Protein AF-A0A961T2L6-F1 (afdb_monomer_lite)

Sequence (118 aa):
MKSLSKYRELWLAAAIALLVAAVATRFPAFATPARLLAVFNDYTILIILALGQMTVILTRSIDLSMASNLAFTGMVIAMLNAAYPSIPVPLLIVLAMVIGSLLGSFNGILVWKLDIPP

Radius of gyration: 19.8 Å; chains: 1; bounding box: 46×48×46 Å

Foldseek 3Di:
DPPPVVDVVVVVVVVVVVVQVVVCVVVVVCVDPVNVVVVCVVCVVVVVLVVVCVVVVVVVARDPCLVVLVVVLVVVLVVVCVVPVPDDPVVSVVSSVVSSVVVVVVVVCCCVPVVDRD

Structure (mmCIF, N/CA/C/O backbone):
data_AF-A0A961T2L6-F1
#
_entry.id   AF-A0A961T2L6-F1
#
loop_
_atom_site.group_PDB
_atom_site.id
_atom_site.type_symbol
_atom_site.label_atom_id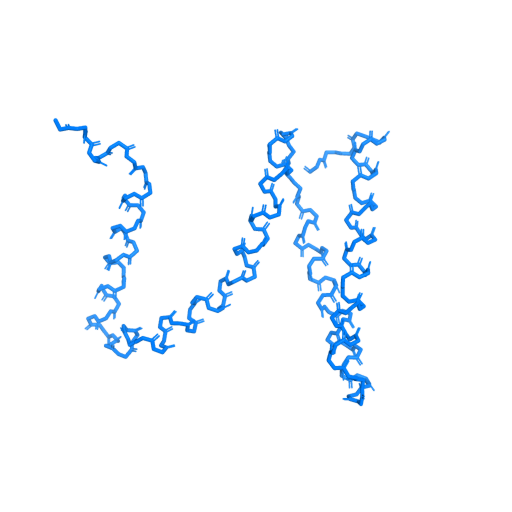
_atom_site.label_alt_id
_atom_site.label_comp_id
_atom_site.label_asym_id
_atom_site.label_entity_id
_atom_site.label_seq_id
_atom_site.pdbx_PDB_ins_code
_atom_site.Cartn_x
_atom_site.Cartn_y
_atom_site.Cartn_z
_atom_site.occupancy
_atom_site.B_iso_or_equiv
_atom_site.auth_seq_id
_atom_site.auth_comp_id
_atom_site.auth_asym_id
_atom_site.auth_atom_id
_atom_site.pdbx_PDB_model_num
ATOM 1 N N . MET A 1 1 ? -9.436 30.634 21.528 1.00 50.91 1 MET A N 1
ATOM 2 C CA . MET A 1 1 ? -8.577 29.874 20.590 1.00 50.91 1 MET A CA 1
ATOM 3 C C . MET A 1 1 ? -8.795 28.393 20.869 1.00 50.91 1 MET A C 1
ATOM 5 O O . MET A 1 1 ? -8.499 27.958 21.975 1.00 50.91 1 MET A O 1
ATOM 9 N N . LYS A 1 2 ? -9.434 27.638 19.962 1.00 56.88 2 LYS A N 1
ATOM 10 C CA . LYS A 1 2 ? -9.659 26.194 20.172 1.00 56.88 2 LYS A CA 1
ATOM 11 C C . LYS A 1 2 ? -8.290 25.516 20.287 1.00 56.88 2 LYS A C 1
ATOM 13 O O . LYS A 1 2 ? -7.447 25.719 19.421 1.00 56.88 2 LYS A O 1
ATOM 18 N N . SER A 1 3 ? -8.061 24.785 21.376 1.00 64.56 3 SER A N 1
ATOM 19 C CA . SER A 1 3 ? -6.765 24.176 21.686 1.00 64.56 3 SER A CA 1
ATOM 20 C C . SER A 1 3 ? -6.338 23.218 20.575 1.00 64.56 3 SER A C 1
ATOM 22 O O . SER A 1 3 ? -6.893 22.125 20.460 1.00 64.56 3 SER A O 1
ATOM 24 N N . LEU A 1 4 ? -5.354 23.625 19.768 1.00 65.69 4 LEU A N 1
ATOM 25 C CA . LEU A 1 4 ? -4.759 22.804 18.706 1.00 65.69 4 LEU A CA 1
ATOM 26 C C . LEU A 1 4 ? -4.196 21.481 19.261 1.00 65.69 4 LEU A C 1
ATOM 28 O O . LEU A 1 4 ? -4.159 20.486 18.555 1.00 65.69 4 LEU A O 1
ATOM 32 N N . SER A 1 5 ? -3.868 21.413 20.556 1.00 66.75 5 SER A N 1
ATOM 33 C CA . SER A 1 5 ? -3.385 20.195 21.222 1.00 66.75 5 SER A CA 1
ATOM 34 C C . SER A 1 5 ? -4.401 19.048 21.328 1.00 66.75 5 SER A C 1
ATOM 36 O O . SER A 1 5 ? -4.012 17.950 21.721 1.00 66.75 5 SER A O 1
ATOM 38 N N . LYS A 1 6 ? -5.686 19.271 21.003 1.00 75.38 6 LYS A N 1
ATOM 39 C CA . LYS A 1 6 ? -6.721 18.222 21.051 1.00 75.38 6 LYS A CA 1
ATOM 40 C C . LYS A 1 6 ? -6.680 17.260 19.857 1.00 75.38 6 LYS A C 1
ATOM 42 O O . LYS A 1 6 ? -7.226 16.165 19.965 1.00 75.38 6 LYS A O 1
ATOM 47 N N . TYR A 1 7 ? -6.048 17.632 18.742 1.00 83.44 7 TYR A N 1
ATOM 48 C CA . TYR A 1 7 ? -5.993 16.782 17.551 1.00 83.44 7 TYR A CA 1
ATOM 49 C C . TYR A 1 7 ? -4.779 15.850 17.614 1.00 83.44 7 TYR A C 1
ATOM 51 O O . TYR A 1 7 ? -3.634 16.296 17.548 1.00 83.44 7 TYR A O 1
ATOM 59 N N . ARG A 1 8 ? -5.028 14.538 17.720 1.00 87.19 8 ARG A N 1
ATOM 60 C CA . ARG A 1 8 ? -3.974 13.502 17.708 1.00 87.19 8 ARG A CA 1
ATOM 61 C C . ARG A 1 8 ? -3.131 13.553 16.432 1.00 87.19 8 ARG A C 1
ATOM 63 O O . ARG A 1 8 ? -1.935 13.297 16.480 1.00 87.19 8 ARG A O 1
ATOM 70 N N . GLU A 1 9 ? -3.748 13.930 15.318 1.00 89.62 9 GLU A N 1
ATOM 71 C CA . GLU A 1 9 ? -3.111 14.083 14.006 1.00 89.62 9 GLU A CA 1
ATOM 72 C C . GLU A 1 9 ? -1.948 15.082 14.034 1.00 89.62 9 GLU A C 1
ATOM 74 O O . GLU A 1 9 ? -0.899 14.817 13.454 1.00 89.62 9 GLU A O 1
ATOM 79 N N . LEU A 1 10 ? -2.094 16.196 14.763 1.00 90.31 10 LEU A N 1
ATOM 80 C CA . LEU A 1 10 ? -1.043 17.212 14.878 1.00 90.31 10 LEU A CA 1
ATOM 81 C C . LEU A 1 10 ? 0.171 16.683 15.644 1.00 90.31 10 LEU A C 1
ATOM 83 O O . LEU A 1 10 ? 1.306 16.960 15.263 1.00 90.31 10 LEU A O 1
ATOM 87 N N . TRP A 1 11 ? -0.055 15.877 16.683 1.00 92.19 11 TRP A N 1
ATOM 88 C CA . TRP A 1 11 ? 1.028 15.219 17.415 1.00 92.19 11 TRP A CA 1
ATOM 89 C C . TRP A 1 11 ? 1.733 14.155 16.575 1.00 92.19 11 TRP A C 1
ATOM 91 O O . TRP A 1 11 ? 2.956 14.064 16.622 1.00 92.19 11 TRP A O 1
ATOM 101 N N . LEU A 1 12 ? 0.987 13.390 15.773 1.00 92.44 12 LEU A N 1
ATOM 102 C CA . LEU A 1 12 ? 1.568 12.424 14.838 1.00 92.44 12 LEU A CA 1
ATOM 103 C C . LEU A 1 12 ? 2.394 13.125 13.753 1.00 92.44 12 LEU A C 1
ATOM 105 O O . LEU A 1 12 ? 3.523 12.719 13.492 1.00 92.44 12 LEU A O 1
ATOM 109 N N . ALA A 1 13 ? 1.883 14.215 13.176 1.00 91.94 13 ALA A N 1
ATOM 110 C CA . ALA A 1 13 ? 2.615 15.014 12.198 1.00 91.94 13 ALA A CA 1
ATOM 111 C C . ALA A 1 13 ? 3.896 15.615 12.799 1.00 91.94 13 ALA A C 1
ATOM 113 O O . ALA A 1 13 ? 4.960 15.542 12.184 1.00 91.94 13 ALA A O 1
ATOM 114 N N . ALA A 1 14 ? 3.821 16.145 14.023 1.00 94.19 14 ALA A N 1
ATOM 115 C CA . ALA A 1 14 ? 4.984 16.657 14.742 1.00 94.19 14 ALA A CA 1
ATOM 116 C C . ALA A 1 14 ? 6.014 15.553 15.035 1.00 94.19 14 ALA A C 1
ATOM 118 O O . ALA A 1 14 ? 7.210 15.775 14.858 1.00 94.19 14 ALA A O 1
ATOM 119 N N . ALA A 1 15 ? 5.567 14.357 15.430 1.00 94.81 15 ALA A N 1
ATOM 120 C CA . ALA A 1 15 ? 6.442 13.210 15.663 1.00 94.81 15 ALA A CA 1
ATOM 121 C C . ALA A 1 15 ? 7.152 12.756 14.378 1.00 94.81 15 ALA A C 1
ATOM 123 O O . ALA A 1 15 ? 8.359 12.522 14.399 1.00 94.81 15 ALA A O 1
ATOM 124 N N . ILE A 1 16 ? 6.433 12.692 13.250 1.00 92.94 16 ILE A N 1
ATOM 125 C CA . ILE A 1 16 ? 7.014 12.379 11.937 1.00 92.94 16 ILE A CA 1
ATOM 126 C C . ILE A 1 16 ? 8.039 13.448 11.542 1.00 92.94 16 ILE A C 1
ATOM 128 O O . ILE A 1 16 ? 9.151 13.106 11.150 1.00 92.94 16 ILE A O 1
ATOM 132 N N . ALA A 1 17 ? 7.710 14.734 11.693 1.00 93.81 17 ALA A N 1
ATOM 133 C CA . ALA A 1 17 ? 8.629 15.829 11.382 1.00 93.81 17 ALA A CA 1
ATOM 134 C C . ALA A 1 17 ? 9.905 15.774 12.240 1.00 93.81 17 ALA A C 1
ATOM 136 O O . ALA A 1 17 ? 11.008 15.934 11.716 1.00 93.81 17 ALA A O 1
ATOM 137 N N . LEU A 1 18 ? 9.768 15.488 13.540 1.00 96.12 18 LEU A N 1
ATOM 138 C CA . LEU A 1 18 ? 10.898 15.286 14.450 1.00 96.12 18 LEU A CA 1
ATOM 139 C C . LEU A 1 18 ? 11.763 14.093 14.038 1.00 96.12 18 LEU A C 1
ATOM 141 O O . LEU A 1 18 ? 12.986 14.210 14.033 1.00 96.12 18 LEU A O 1
ATOM 145 N N . LEU A 1 19 ? 11.150 12.970 13.658 1.00 94.69 19 LEU A N 1
ATOM 146 C CA . LEU A 1 19 ? 11.866 11.796 13.155 1.00 94.69 19 LEU A CA 1
ATOM 147 C C . LEU A 1 19 ? 12.643 12.113 11.877 1.00 94.69 19 LEU A C 1
ATOM 149 O O . LEU A 1 19 ? 13.827 11.792 11.789 1.00 94.69 19 LEU A O 1
ATOM 153 N N . VAL A 1 20 ? 12.013 12.785 10.912 1.00 93.69 20 VAL A N 1
ATOM 154 C CA . VAL A 1 20 ? 12.672 13.202 9.666 1.00 93.69 20 VAL A CA 1
ATOM 155 C C . VAL A 1 20 ? 13.856 14.123 9.968 1.00 93.69 20 VAL A C 1
ATOM 157 O O . VAL A 1 20 ? 14.943 13.901 9.437 1.00 93.69 20 VAL A O 1
ATOM 160 N N . ALA A 1 21 ? 13.685 15.106 10.858 1.00 94.38 21 ALA A N 1
ATOM 161 C CA . ALA A 1 21 ? 14.759 16.007 11.270 1.00 94.38 21 ALA A CA 1
ATOM 162 C C . ALA A 1 21 ? 15.908 15.257 11.966 1.00 94.38 21 ALA A C 1
ATOM 164 O O . ALA A 1 21 ? 17.073 15.473 11.633 1.00 94.38 21 ALA A O 1
ATOM 165 N N . ALA A 1 22 ? 15.593 14.336 12.882 1.00 96.06 22 ALA A N 1
ATOM 166 C CA . ALA A 1 22 ? 16.582 13.522 13.582 1.00 96.06 22 ALA A CA 1
ATOM 167 C C . ALA A 1 22 ? 17.396 12.659 12.608 1.00 96.06 22 ALA A C 1
ATOM 169 O O . ALA A 1 22 ? 18.627 12.666 12.665 1.00 96.06 22 ALA A O 1
ATOM 170 N N . VAL A 1 23 ? 16.735 11.979 11.667 1.00 94.69 23 VAL A N 1
ATOM 171 C CA . VAL A 1 23 ? 17.404 11.178 10.630 1.00 94.69 23 VAL A CA 1
ATOM 172 C C . VAL A 1 23 ? 18.256 12.065 9.720 1.00 94.69 23 VAL A C 1
ATOM 174 O O . VAL A 1 23 ? 19.391 11.703 9.410 1.00 94.69 23 VAL A O 1
ATOM 177 N N . ALA A 1 24 ? 17.775 13.259 9.361 1.00 94.12 24 ALA A N 1
ATOM 178 C CA . ALA A 1 24 ? 18.513 14.205 8.527 1.00 94.12 24 ALA A CA 1
ATOM 179 C C . ALA A 1 24 ? 19.842 14.661 9.158 1.00 94.12 24 ALA A C 1
ATOM 181 O O . ALA A 1 24 ? 20.789 14.939 8.425 1.00 94.12 24 ALA A O 1
ATOM 182 N N . THR A 1 25 ? 19.962 14.668 10.496 1.00 94.75 25 THR A N 1
ATOM 183 C CA . THR A 1 25 ? 21.238 14.989 11.171 1.00 94.75 25 THR A CA 1
ATOM 184 C C . THR A 1 25 ? 22.353 13.974 10.899 1.00 94.75 25 THR A C 1
ATOM 186 O O . THR A 1 25 ? 23.530 14.299 11.069 1.00 94.75 25 THR A O 1
ATOM 189 N N . ARG A 1 26 ? 22.005 12.733 10.528 1.00 95.12 26 ARG A N 1
ATOM 190 C CA . ARG A 1 26 ? 22.955 11.649 10.209 1.00 95.12 26 ARG A CA 1
ATOM 191 C C . ARG A 1 26 ? 22.993 11.335 8.718 1.00 95.12 26 ARG A C 1
ATOM 193 O O . ARG A 1 26 ? 24.061 11.049 8.191 1.00 95.12 26 ARG A O 1
ATOM 200 N N . PHE A 1 27 ? 21.857 11.447 8.035 1.00 93.00 27 PHE A N 1
ATOM 201 C CA . PHE A 1 27 ? 21.717 11.198 6.603 1.00 93.00 27 PHE A CA 1
ATOM 202 C C . PHE A 1 27 ? 20.997 12.375 5.926 1.00 93.00 27 PHE A C 1
ATOM 204 O O . PHE A 1 27 ? 19.804 12.278 5.642 1.00 93.00 27 PHE A O 1
ATOM 211 N N . PRO A 1 28 ? 21.694 13.484 5.611 1.00 89.19 28 PRO A N 1
ATOM 212 C CA . PRO A 1 28 ? 21.069 14.685 5.043 1.00 89.19 28 PRO A CA 1
ATOM 213 C C . PRO A 1 28 ? 20.315 14.425 3.732 1.00 89.19 28 PRO A C 1
ATOM 215 O O . PRO A 1 28 ? 19.280 15.032 3.467 1.00 89.19 28 PRO A O 1
ATOM 218 N N . ALA A 1 29 ? 20.790 13.461 2.935 1.00 89.69 29 ALA A N 1
ATOM 219 C CA . ALA A 1 29 ? 20.143 13.047 1.693 1.00 89.69 29 ALA A CA 1
ATOM 220 C C . ALA A 1 29 ? 18.717 12.494 1.899 1.00 89.69 29 ALA A C 1
ATOM 222 O O . ALA A 1 29 ? 17.909 12.548 0.972 1.00 89.69 29 ALA A O 1
ATOM 223 N N . PHE A 1 30 ? 18.386 11.993 3.095 1.00 89.81 30 PHE A N 1
ATOM 224 C CA . PHE A 1 30 ? 17.059 11.468 3.425 1.00 89.81 30 PHE A CA 1
ATOM 225 C C . PHE A 1 30 ? 15.963 12.540 3.334 1.00 89.81 30 PHE A C 1
ATOM 227 O O . PHE A 1 30 ? 14.875 12.259 2.844 1.00 89.81 30 PHE A O 1
ATOM 234 N N . ALA A 1 31 ? 16.2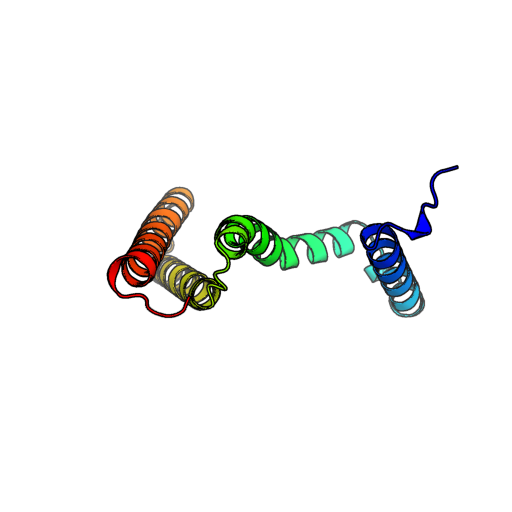62 13.780 3.737 1.00 90.62 31 ALA A N 1
ATOM 235 C CA . ALA A 1 31 ? 15.301 14.887 3.736 1.00 90.62 31 ALA A CA 1
ATOM 236 C C . ALA A 1 31 ? 15.116 15.549 2.357 1.00 90.62 31 ALA A C 1
ATOM 238 O O . ALA A 1 31 ? 14.415 16.553 2.235 1.00 90.62 31 ALA A O 1
ATOM 239 N N . THR A 1 32 ? 15.745 15.017 1.305 1.00 94.12 32 THR A N 1
ATOM 240 C CA . THR A 1 32 ? 15.543 15.529 -0.054 1.00 94.12 32 THR A CA 1
ATOM 241 C C . THR A 1 32 ? 14.134 15.188 -0.558 1.00 94.12 32 THR A C 1
ATOM 243 O O . THR A 1 32 ? 13.639 14.091 -0.280 1.00 94.12 32 THR A O 1
ATOM 246 N N . PRO A 1 33 ? 13.489 16.066 -1.355 1.00 91.81 33 PRO A N 1
ATOM 247 C CA . PRO A 1 33 ? 12.142 15.814 -1.871 1.00 91.81 33 PRO A CA 1
ATOM 248 C C . PRO A 1 33 ? 12.011 14.469 -2.595 1.00 91.81 33 PRO A C 1
ATOM 250 O O . PRO A 1 33 ? 11.036 13.756 -2.395 1.00 91.81 33 PRO A O 1
ATOM 253 N N . ALA A 1 34 ? 13.024 14.074 -3.373 1.00 93.12 34 ALA A N 1
ATOM 254 C CA . ALA A 1 34 ? 13.024 12.804 -4.098 1.00 93.12 34 ALA A CA 1
ATOM 255 C C . ALA A 1 34 ? 12.991 11.577 -3.169 1.00 93.12 34 ALA A C 1
ATOM 257 O O . ALA A 1 34 ? 12.297 10.605 -3.456 1.00 93.12 34 ALA A O 1
ATOM 258 N N . ARG A 1 35 ? 13.720 11.610 -2.044 1.00 91.88 35 ARG A N 1
ATOM 259 C CA . ARG A 1 35 ? 13.745 10.498 -1.082 1.00 91.88 35 ARG A CA 1
ATOM 260 C C . ARG A 1 35 ? 12.473 10.439 -0.252 1.00 91.88 35 ARG A C 1
ATOM 262 O O . ARG A 1 35 ? 11.953 9.350 -0.046 1.00 91.88 35 ARG A O 1
ATOM 269 N N . LEU A 1 36 ? 11.934 11.589 0.147 1.00 92.19 36 LEU A N 1
ATOM 270 C CA . LEU A 1 36 ? 10.635 11.641 0.814 1.00 92.19 36 LEU A CA 1
ATOM 271 C C . LEU A 1 36 ? 9.524 11.109 -0.102 1.00 92.19 36 LEU A C 1
ATOM 273 O O . LEU A 1 36 ? 8.717 10.299 0.339 1.00 92.19 36 LEU A O 1
ATOM 277 N N . LEU A 1 37 ? 9.523 11.479 -1.387 1.00 93.38 37 LEU A N 1
ATOM 278 C CA . LEU A 1 37 ? 8.581 10.932 -2.370 1.00 93.38 37 LEU A CA 1
ATOM 279 C C . LEU A 1 37 ? 8.722 9.415 -2.535 1.00 93.38 37 LEU A C 1
ATOM 281 O O . LEU A 1 37 ? 7.711 8.725 -2.621 1.00 93.38 37 LEU A O 1
ATOM 285 N N . ALA A 1 38 ? 9.948 8.886 -2.542 1.00 92.75 38 ALA A N 1
ATOM 286 C CA . ALA A 1 38 ? 10.168 7.441 -2.577 1.00 92.75 38 ALA A CA 1
ATOM 287 C C . ALA A 1 38 ? 9.544 6.745 -1.356 1.00 92.75 38 ALA A C 1
ATOM 289 O O . ALA A 1 38 ? 8.810 5.779 -1.524 1.00 92.75 38 ALA A O 1
ATOM 290 N N . VAL A 1 39 ? 9.731 7.303 -0.154 1.00 92.00 39 VAL A N 1
ATOM 291 C CA . VAL A 1 39 ? 9.085 6.795 1.066 1.00 92.00 39 VAL A CA 1
ATOM 292 C C . VAL A 1 39 ? 7.560 6.804 0.920 1.00 92.00 39 VAL A C 1
ATOM 294 O O . VAL A 1 39 ? 6.913 5.797 1.186 1.00 92.00 39 VAL A O 1
ATOM 297 N N . PHE A 1 40 ? 6.959 7.901 0.452 1.00 91.19 40 PHE A N 1
ATOM 298 C CA . PHE A 1 40 ? 5.509 7.949 0.220 1.00 91.19 40 PHE A CA 1
ATOM 299 C C . PHE A 1 40 ? 5.029 6.901 -0.797 1.00 91.19 40 PHE A C 1
ATOM 301 O O . PHE A 1 40 ? 3.978 6.291 -0.589 1.00 91.19 40 PHE A O 1
ATOM 308 N N . ASN A 1 41 ? 5.792 6.657 -1.865 1.00 93.88 41 ASN A N 1
ATOM 309 C CA . ASN A 1 41 ? 5.478 5.609 -2.836 1.00 93.88 41 ASN A CA 1
ATOM 310 C C . ASN A 1 41 ? 5.494 4.216 -2.190 1.00 93.88 41 ASN A C 1
ATOM 312 O O . ASN A 1 41 ? 4.554 3.452 -2.405 1.00 93.88 41 ASN A O 1
ATOM 316 N N . ASP A 1 42 ? 6.471 3.917 -1.331 1.00 92.81 42 ASP A N 1
ATOM 317 C CA . ASP A 1 42 ? 6.545 2.633 -0.618 1.00 92.81 42 ASP A CA 1
ATOM 318 C C . ASP A 1 42 ? 5.321 2.411 0.292 1.00 92.81 42 ASP A C 1
ATOM 320 O O . ASP A 1 42 ? 4.774 1.309 0.368 1.00 92.81 42 ASP A O 1
ATOM 324 N N . TYR A 1 43 ? 4.828 3.473 0.939 1.00 92.75 43 TYR A N 1
ATOM 325 C CA . TYR A 1 43 ? 3.643 3.412 1.805 1.00 92.75 43 TYR A CA 1
ATOM 326 C C . TYR A 1 43 ? 2.305 3.511 1.061 1.00 92.75 43 TYR A C 1
ATOM 328 O O . TYR A 1 43 ? 1.258 3.276 1.668 1.00 92.75 43 TYR A O 1
ATOM 336 N N . THR A 1 44 ? 2.295 3.825 -0.236 1.00 93.69 44 THR A N 1
ATOM 337 C CA . THR A 1 44 ? 1.054 4.046 -1.001 1.00 93.69 44 THR A CA 1
ATOM 338 C C . THR A 1 44 ? 0.136 2.826 -0.963 1.00 93.69 44 THR A C 1
ATOM 340 O O . THR A 1 44 ? -1.071 2.971 -0.772 1.00 93.69 44 THR A O 1
ATOM 343 N N . ILE A 1 45 ? 0.700 1.618 -1.050 1.00 91.12 45 ILE A N 1
ATOM 344 C CA . ILE A 1 45 ? -0.068 0.367 -0.970 1.00 91.12 45 ILE A CA 1
ATOM 345 C C . ILE A 1 45 ? -0.793 0.263 0.381 1.00 91.12 45 ILE A C 1
ATOM 347 O O . ILE A 1 45 ? -1.988 -0.025 0.419 1.00 91.12 45 ILE A O 1
ATOM 351 N N . LEU A 1 46 ? -0.101 0.556 1.487 1.00 91.75 46 LEU A N 1
ATOM 352 C CA . LEU A 1 46 ? -0.683 0.514 2.831 1.00 91.75 46 LEU A CA 1
ATOM 353 C C . LEU A 1 46 ? -1.755 1.591 3.031 1.00 91.75 46 LEU A C 1
ATOM 355 O O . LEU A 1 46 ? -2.777 1.320 3.655 1.00 91.75 46 LEU A O 1
ATOM 359 N N . ILE A 1 47 ? -1.556 2.789 2.475 1.00 92.50 47 ILE A N 1
ATOM 360 C CA . ILE A 1 47 ? -2.545 3.875 2.531 1.00 92.50 47 ILE A CA 1
ATOM 361 C C . ILE A 1 47 ? -3.825 3.472 1.788 1.00 92.50 47 ILE A C 1
ATOM 363 O O . ILE A 1 47 ? -4.916 3.609 2.338 1.00 92.50 47 ILE A O 1
ATOM 367 N N . ILE A 1 48 ? -3.705 2.934 0.569 1.00 91.94 48 ILE A N 1
ATOM 368 C CA . ILE A 1 48 ? -4.857 2.473 -0.223 1.00 91.94 48 ILE A CA 1
ATOM 369 C C . ILE A 1 48 ? -5.607 1.357 0.516 1.00 91.94 48 ILE A C 1
ATOM 371 O O . ILE A 1 48 ? -6.834 1.406 0.618 1.00 91.94 48 ILE A O 1
ATOM 375 N N . LEU A 1 49 ? -4.883 0.384 1.081 1.00 90.75 49 LEU A N 1
ATOM 376 C CA . LEU A 1 49 ? -5.488 -0.682 1.881 1.00 90.75 49 LEU A CA 1
ATOM 377 C C . LEU A 1 49 ? -6.220 -0.144 3.114 1.00 90.75 49 LEU A C 1
ATOM 379 O O . LEU A 1 49 ? -7.346 -0.558 3.378 1.00 90.75 49 LEU A O 1
ATOM 383 N N . ALA A 1 50 ? -5.611 0.790 3.851 1.00 90.44 50 ALA A N 1
ATOM 384 C CA . ALA A 1 50 ? -6.215 1.383 5.042 1.00 90.44 50 ALA A CA 1
ATOM 385 C C . ALA A 1 50 ? -7.528 2.114 4.716 1.00 90.44 50 ALA A C 1
ATOM 387 O O . ALA A 1 50 ? -8.499 1.999 5.464 1.00 90.44 50 ALA A O 1
ATOM 388 N N . LEU A 1 51 ? -7.583 2.818 3.579 1.00 91.81 51 LEU A N 1
ATOM 389 C CA . LEU A 1 51 ? -8.809 3.460 3.097 1.00 91.81 51 LEU A CA 1
ATOM 390 C C . LEU A 1 51 ? -9.900 2.434 2.763 1.00 91.81 51 LEU A C 1
ATOM 392 O O . LEU A 1 51 ? -11.052 2.631 3.144 1.00 91.81 51 LEU A O 1
ATOM 396 N N . GLY A 1 52 ? -9.548 1.325 2.105 1.00 88.50 52 GLY A N 1
ATOM 397 C CA . GLY A 1 52 ? -10.489 0.233 1.837 1.00 88.50 52 GLY A CA 1
ATOM 398 C C . GLY A 1 52 ? -11.031 -0.393 3.125 1.00 88.50 52 GLY A C 1
ATOM 399 O O . GLY A 1 52 ? -12.244 -0.512 3.309 1.00 88.50 52 GLY A O 1
ATOM 400 N N . GLN A 1 53 ? -10.138 -0.711 4.062 1.00 89.50 53 GLN A N 1
ATOM 401 C CA . GLN A 1 53 ? -10.490 -1.314 5.348 1.00 89.50 53 GLN A CA 1
ATOM 402 C C . GLN A 1 53 ? -11.298 -0.429 6.272 1.00 89.50 53 GLN A C 1
ATOM 404 O O . GLN A 1 53 ? -12.024 -0.950 7.113 1.00 89.50 53 GLN A O 1
ATOM 409 N N . MET A 1 54 ? -11.221 0.893 6.127 1.00 90.75 54 MET A N 1
ATOM 410 C CA . MET A 1 54 ? -12.058 1.797 6.907 1.00 90.75 54 MET A CA 1
ATOM 411 C C . MET A 1 54 ? -13.538 1.399 6.814 1.00 90.75 54 MET A C 1
ATOM 413 O O . MET A 1 54 ? -14.230 1.398 7.827 1.00 90.75 54 MET A O 1
ATOM 417 N N . THR A 1 55 ? -14.012 0.992 5.631 1.00 85.81 55 THR A N 1
ATOM 418 C CA . THR A 1 55 ? -15.405 0.555 5.435 1.00 85.81 55 THR A CA 1
ATOM 419 C C . THR A 1 55 ? -15.758 -0.699 6.241 1.00 85.81 55 THR A C 1
ATOM 421 O O . THR A 1 55 ? -16.845 -0.768 6.807 1.00 85.81 55 THR A O 1
ATOM 424 N N . VAL A 1 56 ? -14.818 -1.639 6.369 1.00 85.94 56 VAL A N 1
ATOM 425 C CA . VAL A 1 56 ? -14.959 -2.887 7.134 1.00 85.94 56 VAL A CA 1
ATOM 426 C C . VAL A 1 56 ? -14.861 -2.631 8.642 1.00 85.94 56 VAL A C 1
ATOM 428 O O . VAL A 1 56 ? -15.650 -3.137 9.435 1.00 85.94 56 VAL A O 1
ATOM 431 N N . ILE A 1 57 ? -13.948 -1.759 9.066 1.00 88.44 57 ILE A N 1
ATOM 432 C CA . ILE A 1 57 ? -13.817 -1.373 10.477 1.00 88.44 57 ILE A CA 1
ATOM 433 C C . ILE A 1 57 ? -15.091 -0.678 10.972 1.00 88.44 57 ILE A C 1
ATOM 435 O O . ILE A 1 57 ? -15.522 -0.897 12.107 1.00 88.44 57 ILE A O 1
ATOM 439 N N . LEU A 1 58 ? -15.745 0.119 10.120 1.00 89.06 58 LEU A N 1
ATOM 440 C CA . LEU A 1 58 ? -17.026 0.750 10.446 1.00 89.06 58 LEU A CA 1
ATOM 441 C C . LEU A 1 58 ? -18.145 -0.272 10.701 1.00 89.06 58 LEU A C 1
ATOM 443 O O . LEU A 1 58 ? -19.029 0.008 11.512 1.00 89.06 58 LEU A O 1
ATOM 447 N N . THR A 1 59 ? -18.086 -1.467 10.102 1.00 85.75 59 THR A N 1
ATOM 448 C CA . THR A 1 59 ? -19.018 -2.570 10.401 1.00 85.75 59 THR A CA 1
ATOM 449 C C . THR A 1 59 ? -18.647 -3.350 11.666 1.00 85.75 59 THR A C 1
ATOM 451 O O . THR A 1 59 ? -19.283 -4.355 11.965 1.00 85.75 59 THR A O 1
ATOM 454 N N . ARG A 1 60 ? -17.670 -2.863 12.454 1.00 82.62 60 ARG A N 1
ATOM 455 C CA . ARG A 1 60 ? -17.096 -3.519 13.649 1.00 82.62 60 ARG A CA 1
ATOM 456 C C . ARG A 1 60 ? -16.400 -4.848 13.342 1.00 82.62 60 ARG A C 1
ATOM 458 O O . ARG A 1 60 ? -16.284 -5.706 14.213 1.00 82.62 60 ARG A O 1
ATOM 465 N N . SER A 1 61 ? -15.918 -4.980 12.114 1.00 78.62 61 SER A N 1
ATOM 466 C CA . SER A 1 61 ? -15.178 -6.128 11.600 1.00 78.62 61 SER A CA 1
ATOM 467 C C . SER A 1 61 ? -13.693 -5.758 11.473 1.00 78.62 61 SER A C 1
ATOM 469 O O . SER A 1 61 ? -13.379 -4.602 11.200 1.00 78.62 61 SER A O 1
ATOM 471 N N . ILE A 1 62 ? -12.760 -6.694 11.672 1.00 78.44 62 ILE A N 1
ATOM 472 C CA . ILE A 1 62 ? -11.322 -6.451 11.451 1.00 78.44 62 ILE A CA 1
ATOM 473 C C . ILE A 1 62 ? -10.823 -7.486 10.449 1.00 78.44 62 ILE A C 1
ATOM 475 O O . ILE A 1 62 ? -10.242 -8.483 10.840 1.00 78.44 62 ILE A O 1
ATOM 479 N N . ASP A 1 63 ? -11.050 -7.234 9.160 1.00 81.44 63 ASP A N 1
ATOM 480 C CA . ASP A 1 63 ? -10.718 -8.196 8.109 1.00 81.44 63 ASP A CA 1
ATOM 481 C C . ASP A 1 63 ? -9.20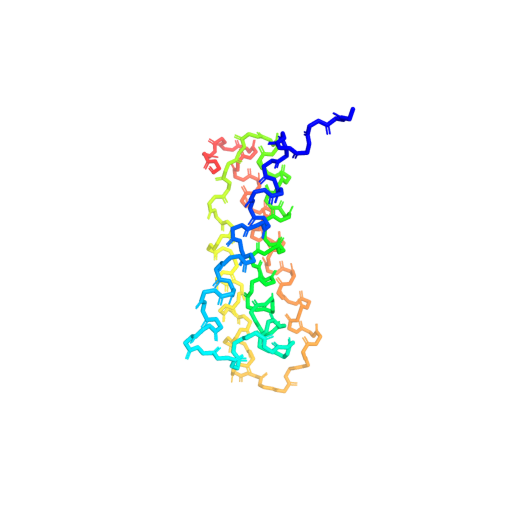0 -8.402 7.971 1.00 81.44 63 ASP A C 1
ATOM 483 O O . ASP A 1 63 ? -8.491 -7.623 7.326 1.00 81.44 63 ASP A O 1
ATOM 487 N N . LEU A 1 64 ? -8.694 -9.490 8.557 1.00 83.12 64 LEU A N 1
ATOM 488 C CA . LEU A 1 64 ? -7.281 -9.863 8.455 1.00 83.12 64 LEU A CA 1
ATOM 489 C C . LEU A 1 64 ? -6.940 -10.470 7.079 1.00 83.12 64 LEU A C 1
ATOM 491 O O . LEU A 1 64 ? -5.777 -10.471 6.662 1.00 83.12 64 LEU A O 1
ATOM 495 N N . SER A 1 65 ? -7.948 -10.948 6.341 1.00 87.56 65 SER A N 1
ATOM 496 C CA . SER A 1 65 ? -7.785 -11.614 5.042 1.00 87.56 65 SER A CA 1
ATOM 497 C C . SER A 1 65 ? -7.356 -10.662 3.917 1.00 87.56 65 SER A C 1
ATOM 499 O O . SER A 1 65 ? -6.838 -11.104 2.887 1.00 87.56 65 SER A O 1
ATOM 501 N N . MET A 1 66 ? -7.481 -9.343 4.112 1.00 88.19 66 MET A N 1
ATOM 502 C CA . MET A 1 66 ? -7.042 -8.338 3.135 1.00 88.19 66 MET A CA 1
ATOM 503 C C . MET A 1 66 ? -5.568 -8.503 2.734 1.00 88.19 66 MET A C 1
ATOM 505 O O . MET A 1 66 ? -5.201 -8.286 1.578 1.00 88.19 66 MET A O 1
ATOM 509 N N . ALA A 1 67 ? -4.715 -8.881 3.694 1.00 88.62 67 ALA A N 1
ATOM 510 C CA . ALA A 1 67 ? -3.271 -8.898 3.511 1.00 88.62 67 ALA A CA 1
ATOM 511 C C . ALA A 1 67 ? -2.871 -10.130 2.700 1.00 88.62 67 ALA A C 1
ATOM 513 O O . ALA A 1 67 ? -2.067 -10.027 1.771 1.00 88.62 67 ALA A O 1
ATOM 514 N N . SER A 1 68 ? -3.499 -11.276 2.987 1.00 91.19 68 SER A N 1
ATOM 515 C CA . SER A 1 68 ? -3.350 -12.487 2.182 1.00 91.19 68 SER A CA 1
ATOM 516 C C . SER A 1 68 ? -3.922 -12.304 0.777 1.00 91.19 68 SER A C 1
ATOM 518 O O . SER A 1 68 ? -3.287 -12.736 -0.181 1.00 91.19 68 SER A O 1
ATOM 520 N N . ASN A 1 69 ? -5.055 -11.609 0.623 1.00 93.12 69 ASN A N 1
ATOM 521 C CA . ASN A 1 69 ? -5.638 -11.324 -0.691 1.00 93.12 69 ASN A CA 1
ATOM 522 C C . ASN A 1 69 ? -4.724 -10.435 -1.545 1.00 93.12 69 ASN A C 1
ATOM 524 O O . ASN A 1 69 ? -4.520 -10.730 -2.726 1.00 93.12 69 ASN A O 1
ATOM 528 N N . LEU A 1 70 ? -4.148 -9.376 -0.960 1.00 92.94 70 LEU A N 1
ATOM 529 C CA . LEU A 1 70 ? -3.169 -8.527 -1.641 1.00 92.94 70 LEU A CA 1
ATOM 530 C C . LEU A 1 70 ? -1.940 -9.345 -2.057 1.00 92.94 70 LEU A C 1
ATOM 532 O O . LEU A 1 70 ? -1.540 -9.290 -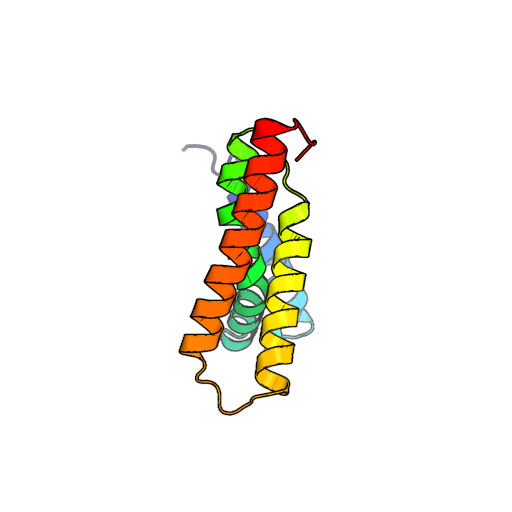3.219 1.00 92.94 70 LEU A O 1
ATOM 536 N N . ALA A 1 71 ? -1.356 -10.104 -1.125 1.00 94.00 71 ALA A N 1
ATOM 537 C CA . ALA A 1 71 ? -0.156 -10.893 -1.382 1.00 94.00 71 ALA A CA 1
ATOM 538 C C . ALA A 1 71 ? -0.390 -11.943 -2.476 1.00 94.00 71 ALA A C 1
ATOM 540 O O . ALA A 1 71 ? 0.414 -12.060 -3.400 1.00 94.00 71 ALA A O 1
ATOM 541 N N . PHE A 1 72 ? -1.514 -12.661 -2.416 1.00 95.81 72 PHE A N 1
ATOM 542 C CA . PHE A 1 72 ? -1.887 -13.653 -3.419 1.00 95.81 72 PHE A CA 1
ATOM 543 C C . PHE A 1 72 ? -2.107 -13.014 -4.792 1.00 95.81 72 PHE A C 1
ATOM 545 O O . PHE A 1 72 ? -1.503 -13.444 -5.772 1.00 95.81 72 PHE A O 1
ATOM 552 N N . THR A 1 73 ? -2.918 -11.955 -4.867 1.00 95.75 73 THR A N 1
ATOM 553 C CA . THR A 1 73 ? -3.197 -11.263 -6.134 1.00 95.75 73 THR A CA 1
ATOM 554 C C . THR A 1 73 ? -1.908 -10.705 -6.740 1.00 95.75 73 THR A C 1
ATOM 556 O O . THR A 1 73 ? -1.645 -10.904 -7.923 1.00 95.75 73 THR A O 1
ATOM 559 N N . GLY A 1 74 ? -1.059 -10.071 -5.925 1.00 95.50 74 GLY A N 1
ATOM 560 C CA . GLY A 1 74 ? 0.240 -9.556 -6.355 1.00 95.50 74 GLY A CA 1
ATOM 561 C C . GLY A 1 74 ? 1.165 -10.654 -6.882 1.00 95.50 74 GLY A C 1
ATOM 562 O O . GLY A 1 74 ? 1.737 -10.500 -7.958 1.00 95.50 74 GLY A O 1
ATOM 563 N N . MET A 1 75 ? 1.259 -11.785 -6.176 1.00 97.19 75 MET A N 1
ATOM 564 C CA . MET A 1 75 ? 2.041 -12.950 -6.605 1.00 97.19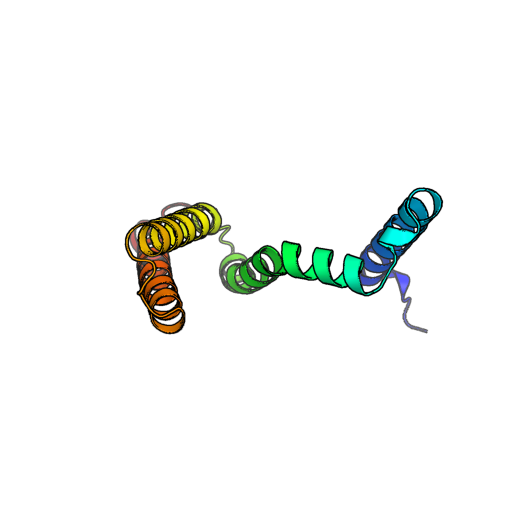 75 MET A CA 1
ATOM 565 C C . MET A 1 75 ? 1.543 -13.519 -7.934 1.00 97.19 75 MET A C 1
ATOM 567 O O . MET A 1 75 ? 2.349 -13.737 -8.834 1.00 97.19 75 MET A O 1
ATOM 571 N N . VAL A 1 76 ? 0.230 -13.715 -8.095 1.00 97.00 76 VAL A N 1
ATOM 572 C CA . VAL A 1 76 ? -0.350 -14.243 -9.341 1.00 97.00 76 VAL A CA 1
ATOM 573 C C . VAL A 1 76 ? -0.014 -13.337 -10.523 1.00 97.00 76 VAL A C 1
ATOM 575 O O . VAL A 1 76 ? 0.442 -13.821 -11.558 1.00 97.00 76 VAL A O 1
ATOM 578 N N . ILE A 1 77 ? -0.181 -12.023 -10.369 1.00 97.25 77 ILE A N 1
ATOM 579 C CA . ILE A 1 77 ? 0.107 -11.058 -11.436 1.00 97.25 77 ILE A CA 1
ATOM 580 C C . ILE A 1 77 ? 1.608 -10.968 -11.725 1.00 97.25 77 ILE A C 1
ATOM 582 O O . ILE A 1 77 ? 2.000 -10.923 -12.891 1.00 97.25 77 ILE A O 1
ATOM 586 N N . ALA A 1 78 ? 2.458 -11.000 -10.696 1.00 96.81 78 ALA A N 1
ATOM 587 C CA . ALA A 1 78 ? 3.909 -11.006 -10.863 1.00 96.81 78 ALA A CA 1
ATOM 588 C C . ALA A 1 78 ? 4.391 -12.262 -11.602 1.00 96.81 78 ALA A C 1
ATOM 590 O O . ALA A 1 78 ? 5.177 -12.157 -12.544 1.00 96.81 78 ALA A O 1
ATOM 591 N N . MET A 1 79 ? 3.883 -13.439 -11.226 1.00 97.56 79 MET A N 1
ATOM 592 C CA . MET A 1 79 ? 4.194 -14.701 -11.899 1.00 97.56 79 MET A CA 1
ATOM 593 C C . MET A 1 79 ? 3.676 -14.721 -13.338 1.00 97.56 79 MET A C 1
ATOM 595 O O . MET A 1 79 ? 4.380 -15.191 -14.228 1.00 97.56 79 MET A O 1
ATOM 599 N N . LEU A 1 80 ? 2.483 -14.173 -13.590 1.00 96.69 80 LEU A N 1
ATOM 600 C CA . LEU A 1 80 ? 1.924 -14.072 -14.936 1.00 96.69 80 LEU A CA 1
ATOM 601 C C . LEU A 1 80 ? 2.773 -13.161 -15.830 1.00 96.69 80 LEU A C 1
ATOM 603 O O . LEU A 1 80 ? 3.080 -13.533 -16.958 1.00 96.69 80 LEU A O 1
ATOM 607 N N . ASN A 1 81 ? 3.200 -12.009 -15.312 1.00 97.06 81 ASN A N 1
ATOM 608 C CA . ASN A 1 81 ? 4.093 -11.097 -16.023 1.00 97.06 81 ASN A CA 1
ATOM 609 C C . ASN A 1 81 ? 5.475 -11.722 -16.278 1.00 97.06 81 ASN A C 1
ATOM 611 O O . ASN A 1 81 ? 6.056 -11.522 -17.340 1.00 97.06 81 ASN A O 1
ATOM 615 N N . ALA A 1 82 ? 5.994 -12.502 -15.325 1.00 97.12 82 ALA A N 1
ATOM 616 C CA . ALA A 1 82 ? 7.259 -13.215 -15.485 1.00 97.12 82 ALA A CA 1
ATOM 617 C C . ALA A 1 82 ? 7.172 -14.332 -16.540 1.00 97.12 82 ALA A C 1
ATOM 619 O O . ALA A 1 82 ? 8.101 -14.505 -17.325 1.00 97.12 82 ALA A O 1
ATOM 620 N N . ALA A 1 83 ? 6.061 -15.074 -16.577 1.00 96.94 83 ALA A N 1
ATOM 621 C CA . ALA A 1 83 ? 5.834 -16.142 -17.549 1.00 96.94 83 ALA A CA 1
ATOM 622 C C . ALA A 1 83 ? 5.501 -15.608 -18.954 1.00 96.94 83 ALA A C 1
ATOM 624 O O . ALA A 1 83 ? 5.904 -16.208 -19.949 1.00 96.94 83 ALA A O 1
ATOM 625 N N . TYR A 1 84 ? 4.796 -14.475 -19.041 1.00 95.69 84 TYR A N 1
ATOM 626 C CA . TYR A 1 84 ? 4.355 -13.866 -20.297 1.00 95.69 84 TYR A CA 1
ATOM 627 C C . TYR A 1 84 ? 4.651 -12.353 -20.327 1.00 95.69 84 TYR A C 1
ATOM 629 O O . TYR A 1 84 ? 3.736 -11.537 -20.184 1.00 95.69 84 TYR A O 1
ATOM 637 N N . PRO A 1 85 ? 5.911 -11.948 -20.582 1.00 93.81 85 PRO A N 1
ATOM 638 C CA . PRO A 1 85 ? 6.317 -10.537 -20.545 1.00 93.81 85 PRO A CA 1
ATOM 639 C C . PRO A 1 85 ? 5.676 -9.661 -21.629 1.00 93.81 85 PRO A C 1
ATOM 641 O O . PRO A 1 85 ? 5.710 -8.437 -21.548 1.00 93.81 85 PRO A O 1
ATOM 644 N N . SER A 1 86 ? 5.109 -10.274 -22.672 1.00 95.06 86 SER A N 1
ATOM 645 C CA . SER A 1 86 ? 4.435 -9.571 -23.767 1.00 95.06 86 SER A CA 1
ATOM 646 C C . SER A 1 86 ? 3.016 -9.118 -23.421 1.00 95.06 86 SER A C 1
ATOM 648 O O . SER A 1 86 ? 2.390 -8.431 -24.229 1.00 95.06 86 SER A O 1
ATOM 650 N N . ILE A 1 87 ? 2.473 -9.524 -22.267 1.00 94.50 87 ILE A N 1
ATOM 651 C CA . ILE A 1 87 ? 1.140 -9.099 -21.843 1.00 94.50 87 ILE A CA 1
ATOM 652 C C . ILE A 1 87 ? 1.167 -7.592 -21.539 1.00 94.50 87 ILE A C 1
ATOM 654 O O . ILE A 1 87 ? 1.973 -7.144 -20.724 1.00 94.50 87 ILE A O 1
ATOM 658 N N . PRO A 1 88 ? 0.269 -6.786 -22.136 1.00 95.62 88 PRO A N 1
ATOM 659 C CA . PRO A 1 88 ? 0.195 -5.363 -21.833 1.00 95.62 88 PRO A CA 1
ATOM 660 C C . PRO A 1 88 ? -0.138 -5.105 -20.358 1.00 95.62 88 PRO A C 1
ATOM 662 O O . PRO A 1 88 ? -1.084 -5.679 -19.817 1.00 95.62 88 PRO A O 1
ATOM 665 N N . VAL A 1 89 ? 0.570 -4.157 -19.734 1.00 94.94 89 VAL A N 1
ATOM 666 C CA . VAL A 1 89 ? 0.347 -3.746 -18.333 1.00 94.94 89 VAL A CA 1
ATOM 667 C C . VAL A 1 89 ? -1.124 -3.414 -18.024 1.00 94.94 89 VAL A C 1
ATOM 669 O O . VAL A 1 89 ? -1.608 -3.863 -16.985 1.00 94.94 89 VAL A O 1
ATOM 672 N N . PRO A 1 90 ? -1.890 -2.718 -18.895 1.00 96.94 90 PRO A N 1
ATOM 673 C CA . PRO A 1 90 ? -3.311 -2.477 -18.635 1.00 96.94 90 PRO A CA 1
ATOM 674 C C . PRO A 1 90 ? -4.127 -3.760 -18.435 1.00 96.94 90 PRO A C 1
ATOM 676 O O . PRO A 1 90 ? -5.025 -3.787 -17.598 1.00 96.94 90 PRO A O 1
ATOM 679 N N . LEU A 1 91 ? -3.798 -4.842 -19.150 1.00 96.56 91 LEU A N 1
ATOM 680 C CA . LEU A 1 91 ? -4.493 -6.120 -19.002 1.00 96.56 91 LEU A CA 1
ATOM 681 C C . LEU A 1 91 ? -4.164 -6.783 -17.659 1.00 96.56 91 LEU A C 1
ATOM 683 O O . LEU A 1 91 ? -5.061 -7.308 -17.005 1.00 96.56 91 LEU A O 1
ATOM 687 N N . LEU A 1 92 ? -2.905 -6.707 -17.215 1.00 96.62 92 LEU A N 1
ATOM 688 C CA . LEU A 1 92 ? -2.495 -7.188 -15.892 1.00 96.62 92 LEU A CA 1
ATOM 689 C C . LEU A 1 92 ? -3.230 -6.450 -14.766 1.00 96.62 92 LEU A C 1
ATOM 691 O O . LEU A 1 92 ? -3.653 -7.080 -13.801 1.00 96.62 92 LEU A O 1
ATOM 695 N N . ILE A 1 93 ? -3.437 -5.136 -14.907 1.00 96.00 93 ILE A N 1
ATOM 696 C CA . ILE A 1 93 ? -4.207 -4.334 -13.944 1.00 96.00 93 ILE A CA 1
ATOM 697 C C . ILE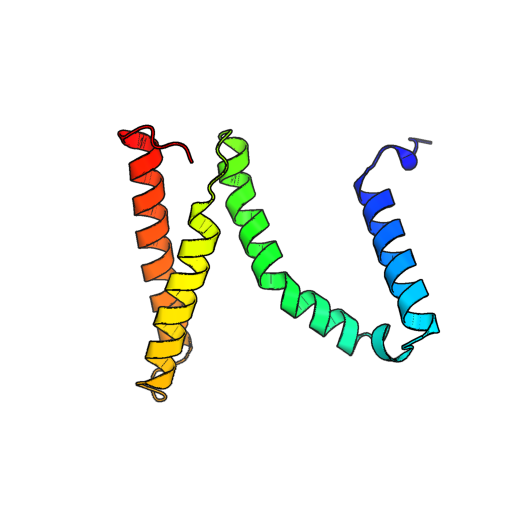 A 1 93 ? -5.662 -4.811 -13.887 1.00 96.00 93 ILE A C 1
ATOM 699 O O . ILE A 1 93 ? -6.183 -5.055 -12.799 1.00 96.00 93 ILE A O 1
ATOM 703 N N . VAL A 1 94 ? -6.312 -4.991 -15.041 1.00 97.44 94 VAL A N 1
ATOM 704 C CA . VAL A 1 94 ? -7.697 -5.489 -15.095 1.00 97.44 94 VAL A CA 1
ATOM 705 C C . VAL A 1 94 ? -7.801 -6.876 -14.457 1.00 97.44 94 VAL A C 1
ATOM 707 O O . VAL A 1 94 ? -8.696 -7.111 -13.648 1.00 97.44 94 VAL A O 1
ATOM 710 N N . LEU A 1 95 ? -6.861 -7.779 -14.748 1.00 97.06 95 LEU A N 1
ATOM 711 C CA . LEU A 1 95 ? -6.815 -9.105 -14.126 1.00 97.06 95 LEU A CA 1
ATOM 712 C C . LEU A 1 95 ? -6.634 -9.025 -12.606 1.00 97.06 95 LEU A C 1
ATOM 714 O O . LEU A 1 95 ? -7.322 -9.738 -11.878 1.00 97.06 95 LEU A O 1
ATOM 718 N N . ALA A 1 96 ? -5.770 -8.132 -12.116 1.00 96.38 96 ALA A N 1
ATOM 719 C CA . ALA A 1 96 ? -5.581 -7.909 -10.684 1.00 96.38 96 ALA A CA 1
ATOM 720 C C . ALA A 1 96 ? -6.888 -7.466 -10.008 1.00 96.38 96 ALA A C 1
ATOM 722 O O . ALA A 1 96 ? -7.252 -7.988 -8.955 1.00 96.38 96 ALA A O 1
ATOM 723 N N . MET A 1 97 ? -7.627 -6.545 -10.637 1.00 96.06 97 MET A N 1
ATOM 724 C CA . MET A 1 97 ? -8.925 -6.079 -10.141 1.00 96.06 97 MET A CA 1
ATOM 725 C C . MET A 1 97 ? -9.968 -7.201 -10.120 1.00 96.06 97 MET A C 1
ATOM 727 O O . MET A 1 97 ? -10.715 -7.330 -9.149 1.00 96.06 97 MET A O 1
ATOM 731 N N . VAL A 1 98 ? -10.014 -8.038 -11.161 1.00 97.38 98 VAL A N 1
ATOM 732 C CA . VAL A 1 98 ? -10.931 -9.186 -11.224 1.00 97.38 98 VAL A CA 1
ATOM 733 C C . VAL A 1 98 ? -10.610 -10.196 -10.122 1.00 97.38 98 VAL A C 1
ATOM 735 O O . VAL A 1 98 ? -11.497 -10.566 -9.361 1.00 97.38 98 VAL A O 1
ATOM 738 N N . ILE A 1 99 ? -9.347 -10.599 -9.968 1.00 96.81 99 ILE A N 1
ATOM 739 C CA . ILE A 1 99 ? -8.943 -11.563 -8.933 1.00 96.81 99 ILE A CA 1
ATOM 740 C C . ILE A 1 99 ? -9.221 -11.003 -7.532 1.00 96.81 99 ILE A C 1
ATOM 742 O O . ILE A 1 99 ? -9.852 -11.672 -6.714 1.00 96.81 99 ILE A O 1
ATOM 746 N N . GLY A 1 100 ? -8.813 -9.759 -7.269 1.00 94.44 100 GLY A N 1
ATOM 747 C CA . GLY A 1 100 ? -9.020 -9.113 -5.975 1.00 94.44 100 GLY A CA 1
ATOM 748 C C . GLY A 1 100 ? -10.500 -8.947 -5.621 1.00 94.44 100 GLY A C 1
ATOM 749 O O . GLY A 1 100 ? -10.889 -9.215 -4.486 1.00 94.44 100 GLY A O 1
ATOM 750 N N . SER A 1 101 ? -11.345 -8.565 -6.586 1.00 93.81 101 SER A N 1
ATOM 751 C CA . SER A 1 101 ? -12.791 -8.425 -6.362 1.00 93.81 101 SER A CA 1
ATOM 752 C C . SER A 1 101 ? -13.484 -9.765 -6.118 1.00 93.81 101 SER A C 1
ATOM 754 O O . SER A 1 101 ? -14.359 -9.833 -5.255 1.00 93.81 101 SER A O 1
ATOM 756 N N . LEU A 1 102 ? -13.073 -10.838 -6.801 1.00 96.12 102 LEU A N 1
ATOM 757 C CA . LEU A 1 102 ? -13.590 -12.188 -6.560 1.00 96.12 102 LEU A CA 1
ATOM 758 C C . LEU A 1 102 ? -13.233 -12.688 -5.157 1.00 96.12 102 LEU A C 1
ATOM 760 O O . LEU A 1 102 ? -14.118 -13.143 -4.435 1.00 96.12 102 LEU A O 1
ATOM 764 N N . LEU A 1 103 ? -11.968 -12.556 -4.748 1.00 94.19 103 LEU A N 1
ATOM 765 C CA . LEU A 1 103 ? -11.515 -12.955 -3.411 1.00 94.19 103 LEU A CA 1
ATOM 766 C C . LEU A 1 103 ? -12.173 -12.115 -2.312 1.00 94.19 103 LEU A C 1
ATOM 768 O O . LEU A 1 103 ? -12.646 -12.659 -1.318 1.00 94.19 103 LEU A O 1
ATOM 772 N N . GLY A 1 104 ? -12.264 -10.798 -2.507 1.00 91.12 104 GLY A N 1
ATOM 773 C CA . GLY A 1 104 ? -12.950 -9.904 -1.574 1.00 91.12 104 GLY A CA 1
ATOM 774 C C . GLY A 1 104 ? -14.440 -10.224 -1.447 1.00 91.12 104 GLY A C 1
ATOM 775 O O . GLY A 1 104 ? -14.959 -10.299 -0.337 1.00 91.12 104 GLY A O 1
ATOM 776 N N . SER A 1 105 ? -15.122 -10.489 -2.565 1.00 91.50 105 SER A N 1
ATOM 777 C CA . SER A 1 105 ? -16.536 -10.887 -2.554 1.00 91.50 105 SER A CA 1
ATOM 778 C C . SER A 1 105 ? -16.737 -12.232 -1.864 1.00 91.50 105 SER A C 1
ATOM 780 O O . SER A 1 105 ? -17.679 -12.389 -1.092 1.00 91.50 105 SER A O 1
ATOM 782 N N . PHE A 1 106 ? -15.843 -13.194 -2.103 1.00 92.62 106 PHE A N 1
ATOM 783 C CA . PHE A 1 106 ? -15.869 -14.487 -1.429 1.00 92.62 106 PHE A CA 1
ATOM 784 C C . PHE A 1 106 ? -15.736 -14.322 0.089 1.00 92.62 106 PHE A C 1
ATOM 786 O O . PHE A 1 106 ? -16.596 -14.804 0.824 1.00 92.62 106 PHE A O 1
ATOM 793 N N . ASN A 1 107 ? -14.745 -13.558 0.557 1.00 89.31 107 ASN A N 1
ATOM 794 C CA . ASN A 1 107 ? -14.557 -13.289 1.985 1.00 89.31 107 ASN A CA 1
ATOM 795 C C . ASN A 1 107 ? -15.761 -12.542 2.583 1.00 89.31 107 ASN A C 1
ATOM 797 O O . ASN A 1 107 ? -16.250 -12.914 3.647 1.00 89.31 107 ASN A O 1
ATOM 801 N N . GLY A 1 108 ? -16.320 -11.565 1.864 1.00 88.31 108 GLY A N 1
ATOM 802 C CA . GLY A 1 108 ? -17.536 -10.864 2.283 1.00 88.31 108 GLY A CA 1
ATOM 803 C C . GLY A 1 108 ? -18.752 -11.788 2.425 1.00 88.31 108 GLY A C 1
ATOM 804 O O . GLY A 1 108 ? -19.508 -11.663 3.385 1.00 88.31 108 GLY A O 1
ATOM 805 N N . ILE A 1 109 ? -18.929 -12.756 1.517 1.00 90.94 109 ILE A N 1
ATOM 806 C CA . ILE A 1 109 ? -20.007 -13.756 1.604 1.00 90.94 109 ILE A CA 1
ATOM 807 C C . ILE A 1 109 ? -19.801 -14.685 2.802 1.00 90.94 109 ILE A C 1
ATOM 809 O O . ILE A 1 109 ? -20.774 -15.014 3.479 1.00 90.94 109 ILE A O 1
ATOM 813 N N . LEU A 1 110 ? -18.562 -15.111 3.061 1.00 89.31 110 LEU A N 1
ATOM 814 C CA . LEU A 1 110 ? -18.227 -15.959 4.205 1.00 89.31 110 LEU A CA 1
ATOM 815 C C . LEU A 1 110 ? -18.570 -15.269 5.529 1.00 89.31 110 LEU A C 1
ATOM 817 O O . LEU A 1 110 ? -19.231 -15.871 6.372 1.00 89.31 110 LEU A O 1
ATOM 821 N N . VAL A 1 111 ? -18.196 -13.998 5.679 1.00 88.00 111 VAL A N 1
ATOM 822 C CA . VAL A 1 111 ? -18.544 -13.205 6.865 1.00 88.00 111 VAL A CA 1
ATOM 823 C C . VAL A 1 111 ? -20.060 -13.004 6.954 1.00 88.00 111 VAL A C 1
ATOM 825 O O . VAL A 1 111 ? -20.642 -13.210 8.010 1.00 88.00 111 VAL A O 1
ATOM 828 N N . TRP A 1 112 ? -20.726 -12.664 5.843 1.00 86.81 112 TRP A N 1
ATOM 829 C CA . TRP A 1 112 ? -22.165 -12.373 5.840 1.00 86.81 112 TRP A CA 1
ATOM 830 C C . TRP A 1 112 ? -23.059 -13.595 6.103 1.00 86.81 112 TRP A C 1
ATOM 832 O O . TRP A 1 112 ? -24.082 -13.463 6.771 1.00 86.81 112 TRP A O 1
ATOM 842 N N . LYS A 1 113 ? -22.730 -14.768 5.543 1.00 89.88 113 LYS A N 1
ATOM 843 C CA . LYS A 1 113 ? -23.587 -15.966 5.632 1.00 89.88 113 LYS A CA 1
ATOM 844 C C . LYS A 1 113 ? -23.187 -16.955 6.714 1.00 89.88 113 LYS A C 1
ATOM 846 O O . LYS A 1 113 ? -24.054 -17.687 7.180 1.00 89.88 113 LYS A O 1
ATOM 851 N N . LEU A 1 114 ? -21.894 -17.072 7.006 1.00 88.31 114 LEU A N 1
ATOM 852 C CA . LEU A 1 114 ? -21.369 -18.121 7.883 1.00 88.31 114 LEU A CA 1
ATOM 853 C C . LEU A 1 114 ? -20.900 -17.578 9.234 1.00 88.31 114 LEU A C 1
ATOM 855 O O . LEU A 1 114 ? -20.379 -18.361 10.023 1.00 88.31 114 LEU A O 1
ATOM 859 N N . ASP A 1 115 ? -21.053 -16.269 9.482 1.00 83.62 115 ASP A N 1
ATOM 860 C CA . ASP A 1 115 ? -20.581 -15.587 10.694 1.00 83.62 115 ASP A CA 1
ATOM 861 C C . ASP A 1 115 ? -19.118 -15.933 11.025 1.00 83.62 115 ASP A C 1
ATOM 863 O O . ASP A 1 115 ? -18.713 -16.015 12.188 1.00 83.62 115 ASP A O 1
ATOM 867 N N . ILE A 1 116 ? -18.307 -16.161 9.982 1.00 83.38 116 ILE A N 1
ATOM 868 C CA . ILE A 1 116 ? -16.870 -16.346 10.156 1.00 83.38 116 ILE A CA 1
ATOM 869 C C . ILE A 1 116 ? -16.332 -15.036 10.736 1.00 83.38 116 ILE A C 1
ATOM 871 O O . ILE A 1 116 ? -16.600 -13.978 10.155 1.00 83.38 116 ILE A O 1
ATOM 875 N N . PRO A 1 117 ? -15.600 -15.086 11.866 1.00 72.38 117 PRO A N 1
ATOM 876 C CA . PRO A 1 117 ? -15.006 -13.897 12.444 1.00 72.38 117 PRO A CA 1
ATOM 877 C C . PRO A 1 117 ? -14.155 -13.187 11.381 1.00 72.38 117 PRO A C 1
ATOM 879 O O . PRO A 1 117 ? -13.284 -13.840 10.799 1.00 72.38 117 PRO A O 1
ATOM 882 N N . PRO A 1 118 ? -14.441 -11.907 11.094 1.00 66.06 118 PRO A N 1
ATOM 883 C CA . PRO A 1 118 ? -13.673 -11.119 10.139 1.00 66.06 118 PRO A CA 1
ATOM 884 C C . PRO A 1 118 ? -12.233 -10.927 10.617 1.00 66.06 118 PRO A C 1
ATOM 886 O O . PRO A 1 118 ? -12.059 -10.685 11.836 1.00 66.06 118 PRO A O 1
#

Secondary structure (DSSP, 8-state):
---GGG-HHHHHHHHHHHHHHHHHTT-GGGGSHHHHHHHHHHHHHHHHHHHHHHHHHHTT---THHHHHHHHHHHHHHHHHHH-TTS-HHHHHHHHHHHHHHHHHHHHHHHHHH----

pLDDT: mean 90.22, std 8.17, range [50.91, 97.56]